Protein AF-A0A7V2VSU7-F1 (afdb_monomer)

Mean predicted aligned error: 2.91 Å

Radius of gyration: 11.14 Å; Cα contacts (8 Å, |Δi|>4): 82; chains: 1; bounding box: 28×22×32 Å

Secondary structure (DSSP, 8-state):
--HHHHHHHHHHHHHH-TTS-HHHHHHHHHHHHHH-SHHHHHHHHHHHH-TTS-HHHHHHHHHHHHHHHHHT-

Foldseek 3Di:
DDPVLVLLVVLLVQLQDPVDDPVSNLVSLVVLLVVLDPSSLVSLVVLLVDPSDDPVSNVSSVVSSVSSVVVPD

pLDDT: mean 94.65, std 7.21, range [57.69, 98.44]

Structure (mmCIF, N/CA/C/O backbone):
data_AF-A0A7V2VSU7-F1
#
_entry.id   AF-A0A7V2VSU7-F1
#
loop_
_atom_site.group_PDB
_atom_site.id
_atom_site.type_symbol
_atom_site.label_atom_id
_atom_site.label_alt_id
_atom_site.label_comp_id
_atom_site.label_asym_id
_atom_site.label_entity_id
_atom_site.label_seq_id
_atom_site.pdbx_PDB_ins_code
_atom_site.Cartn_x
_atom_site.Cartn_y
_atom_site.Cartn_z
_atom_site.occupancy
_atom_site.B_iso_or_equiv
_atom_site.auth_seq_id
_atom_site.auth_comp_id
_atom_site.auth_asym_id
_atom_site.auth_atom_id
_atom_site.pdbx_PDB_model_num
ATOM 1 N N . MET A 1 1 ? 15.553 -14.173 -3.340 1.00 57.69 1 MET A N 1
ATOM 2 C CA . MET A 1 1 ? 14.719 -12.961 -3.193 1.00 57.69 1 MET A CA 1
ATOM 3 C C . MET A 1 1 ? 15.663 -11.775 -3.250 1.00 57.69 1 MET A C 1
ATOM 5 O O . MET A 1 1 ? 16.644 -11.802 -2.517 1.00 57.69 1 MET A O 1
ATOM 9 N N . SER A 1 2 ? 15.461 -10.829 -4.167 1.00 78.25 2 SER A N 1
ATOM 10 C CA . SER A 1 2 ? 16.285 -9.614 -4.241 1.00 78.25 2 SER A CA 1
ATOM 11 C C . SER A 1 2 ?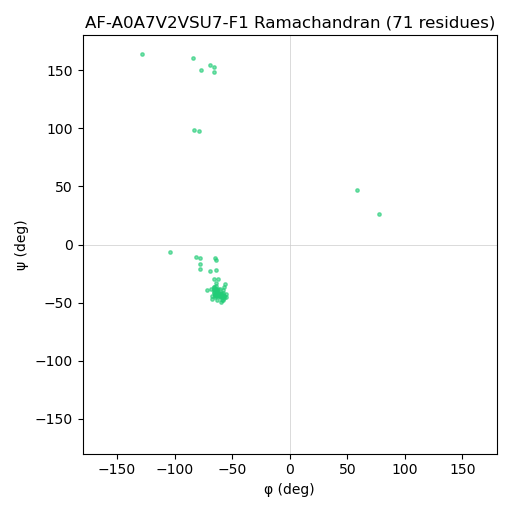 16.002 -8.706 -3.038 1.00 78.25 2 SER A C 1
ATOM 13 O O . SER A 1 2 ? 14.913 -8.759 -2.462 1.00 78.25 2 SER A O 1
ATOM 15 N N . GLU A 1 3 ? 16.963 -7.867 -2.647 1.00 80.69 3 GLU A N 1
ATOM 16 C CA . GLU A 1 3 ? 16.793 -6.919 -1.531 1.00 80.69 3 GLU A CA 1
ATOM 17 C C . GLU A 1 3 ? 15.593 -5.985 -1.743 1.00 80.69 3 GLU A C 1
ATOM 19 O O . GLU A 1 3 ? 14.824 -5.733 -0.817 1.00 80.69 3 GLU A O 1
ATOM 24 N N . GLN A 1 4 ? 15.361 -5.578 -2.990 1.00 84.12 4 GLN A N 1
ATOM 25 C CA . GLN A 1 4 ? 14.233 -4.739 -3.383 1.00 84.12 4 GLN A CA 1
ATOM 26 C C . GLN A 1 4 ? 12.869 -5.412 -3.161 1.00 84.12 4 GLN A C 1
ATOM 28 O O . GLN A 1 4 ? 11.932 -4.769 -2.692 1.00 84.12 4 GLN A O 1
ATOM 33 N N . ALA A 1 5 ? 12.749 -6.717 -3.433 1.00 85.56 5 ALA A N 1
ATOM 34 C CA . ALA A 1 5 ? 11.512 -7.453 -3.168 1.00 85.56 5 ALA A CA 1
ATOM 35 C C . ALA A 1 5 ? 11.198 -7.499 -1.661 1.00 85.56 5 ALA A C 1
ATOM 37 O O . ALA A 1 5 ? 10.045 -7.333 -1.261 1.00 85.56 5 ALA A O 1
ATOM 38 N N . ASN A 1 6 ? 12.228 -7.656 -0.820 1.00 91.44 6 ASN A N 1
ATOM 39 C CA . ASN A 1 6 ? 12.071 -7.598 0.635 1.00 91.44 6 ASN A CA 1
ATOM 40 C C . ASN A 1 6 ? 11.649 -6.201 1.111 1.00 91.44 6 ASN A C 1
ATOM 42 O O . ASN A 1 6 ? 10.869 -6.082 2.055 1.00 91.44 6 ASN A O 1
ATOM 46 N N . GLU A 1 7 ? 12.155 -5.139 0.485 1.00 94.31 7 GLU A N 1
ATOM 47 C CA . GLU A 1 7 ? 11.777 -3.767 0.827 1.00 94.31 7 GLU A CA 1
ATOM 48 C C . GLU A 1 7 ? 10.318 -3.461 0.464 1.00 94.31 7 GLU A C 1
ATOM 50 O O . GLU A 1 7 ? 9.575 -2.954 1.306 1.00 94.31 7 GLU A O 1
ATOM 55 N N . ILE A 1 8 ? 9.864 -3.872 -0.726 1.00 96.75 8 ILE A N 1
ATOM 56 C CA . ILE A 1 8 ? 8.455 -3.763 -1.137 1.00 96.75 8 ILE A CA 1
ATOM 57 C C . ILE A 1 8 ? 7.547 -4.487 -0.136 1.00 96.75 8 ILE A C 1
ATOM 59 O O . ILE A 1 8 ? 6.560 -3.915 0.322 1.00 96.75 8 ILE A O 1
ATOM 63 N N . GLN A 1 9 ? 7.900 -5.711 0.269 1.00 96.50 9 GLN A N 1
ATOM 64 C CA . GLN A 1 9 ? 7.122 -6.470 1.255 1.00 96.50 9 GLN A CA 1
ATOM 65 C C . GLN A 1 9 ? 7.016 -5.752 2.605 1.00 96.50 9 GLN A C 1
ATOM 67 O O . GLN A 1 9 ? 5.933 -5.706 3.189 1.00 96.50 9 GLN A O 1
ATOM 72 N N . LYS A 1 10 ? 8.109 -5.151 3.091 1.00 97.38 10 LYS A N 1
ATOM 73 C CA . LYS A 1 10 ? 8.092 -4.361 4.333 1.00 97.38 10 LYS A CA 1
ATOM 74 C C . LYS A 1 10 ? 7.174 -3.148 4.215 1.00 97.38 10 LYS A C 1
ATOM 76 O O . LYS A 1 10 ? 6.393 -2.888 5.126 1.00 97.38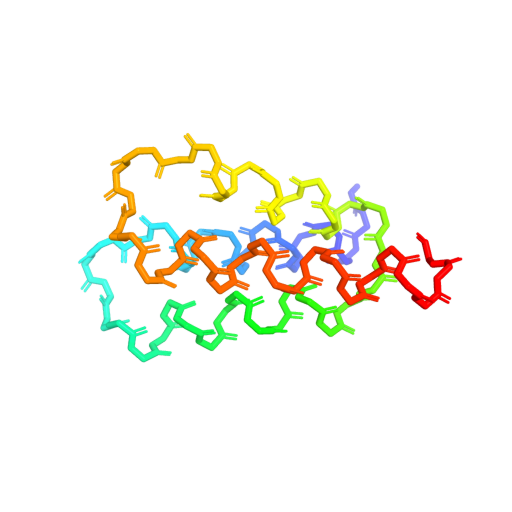 10 LYS A O 1
ATOM 81 N N . LEU A 1 11 ? 7.237 -2.421 3.101 1.00 98.00 11 LEU A N 1
ATOM 82 C CA . LEU A 1 11 ? 6.378 -1.257 2.881 1.00 98.00 11 LEU A CA 1
ATOM 83 C C . LEU A 1 11 ? 4.900 -1.649 2.770 1.00 98.00 11 LEU A C 1
ATOM 85 O O . LEU A 1 11 ? 4.056 -0.961 3.336 1.00 98.00 11 LEU A O 1
ATOM 89 N N . VAL A 1 12 ? 4.580 -2.769 2.116 1.00 97.88 12 VAL A N 1
ATOM 90 C CA . VAL A 1 12 ? 3.210 -3.309 2.069 1.00 97.88 12 VAL A CA 1
ATOM 91 C C . VAL A 1 12 ? 2.714 -3.682 3.464 1.00 97.88 12 VAL A C 1
ATOM 93 O O . VAL A 1 12 ? 1.583 -3.348 3.817 1.00 97.88 12 VAL A O 1
ATOM 96 N N . ALA A 1 13 ? 3.554 -4.324 4.281 1.00 98.06 13 ALA A N 1
ATOM 97 C CA . ALA A 1 13 ? 3.199 -4.660 5.657 1.00 98.06 13 ALA A CA 1
ATOM 98 C C . ALA A 1 13 ? 2.859 -3.400 6.471 1.00 98.06 13 ALA A C 1
ATOM 100 O O . ALA A 1 13 ? 1.819 -3.357 7.119 1.00 98.06 13 ALA A O 1
ATOM 101 N N . ILE A 1 14 ? 3.664 -2.337 6.360 1.00 98.19 14 ILE A N 1
ATOM 102 C CA . ILE A 1 14 ? 3.379 -1.060 7.035 1.00 98.19 14 ILE A CA 1
ATOM 103 C C . ILE A 1 14 ? 2.100 -0.422 6.477 1.00 98.19 14 ILE A C 1
ATOM 105 O O . ILE A 1 14 ? 1.253 0.016 7.247 1.00 98.19 14 ILE A O 1
ATOM 109 N N . ALA A 1 15 ? 1.921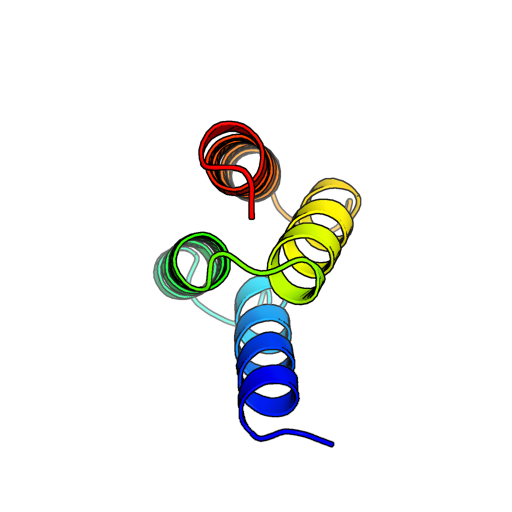 -0.390 5.154 1.00 97.62 15 ALA A N 1
ATOM 110 C CA . ALA A 1 15 ? 0.753 0.217 4.514 1.00 97.62 15 ALA A CA 1
ATOM 111 C C . ALA A 1 15 ? -0.574 -0.484 4.856 1.00 97.62 15 ALA A C 1
ATOM 113 O O . ALA A 1 15 ? -1.626 0.134 4.726 1.00 97.62 15 ALA A O 1
ATOM 114 N N . THR A 1 16 ? -0.535 -1.750 5.283 1.00 97.44 16 THR A N 1
ATOM 115 C CA . THR A 1 16 ? -1.725 -2.559 5.605 1.00 97.44 16 THR A CA 1
ATOM 116 C C . THR A 1 16 ? -1.982 -2.741 7.099 1.00 97.44 16 THR A C 1
ATOM 118 O O . THR A 1 16 ? -3.038 -3.256 7.473 1.00 97.44 16 THR A O 1
ATOM 121 N N . ASP A 1 17 ? -1.069 -2.289 7.958 1.00 97.31 17 ASP A N 1
ATOM 122 C CA . ASP A 1 17 ? -1.211 -2.397 9.406 1.00 97.31 17 ASP A CA 1
ATOM 123 C C . ASP A 1 17 ? -2.073 -1.258 9.974 1.00 97.31 17 ASP A C 1
ATOM 125 O O . ASP A 1 17 ? -1.614 -0.139 10.218 1.00 97.31 17 ASP A O 1
ATOM 129 N N . LEU A 1 18 ? -3.351 -1.560 10.216 1.00 93.50 18 LEU A N 1
ATOM 130 C CA . LEU A 1 18 ? -4.314 -0.624 10.803 1.00 93.50 18 LEU A CA 1
ATOM 131 C C . LEU A 1 18 ? -3.981 -0.223 12.255 1.00 93.50 18 LEU A C 1
ATOM 133 O O . LEU A 1 18 ? -4.575 0.730 12.757 1.00 93.50 18 LEU A O 1
ATOM 137 N N . GLY A 1 19 ? -3.043 -0.910 12.918 1.00 95.81 19 GLY A N 1
ATOM 138 C CA . GLY A 1 19 ? -2.507 -0.526 14.225 1.00 95.81 19 GLY A CA 1
ATOM 139 C C . GLY A 1 19 ? -1.472 0.603 14.159 1.00 95.81 19 GLY A C 1
ATOM 140 O O . GLY A 1 19 ? -1.203 1.246 15.174 1.00 95.81 19 GLY A O 1
ATOM 141 N N . LEU A 1 20 ? -0.912 0.884 12.978 1.00 96.38 20 LEU A N 1
ATOM 142 C CA . LEU A 1 20 ? -0.018 2.020 12.755 1.00 96.38 20 LEU A CA 1
ATOM 143 C C . LEU A 1 20 ? -0.801 3.305 12.481 1.00 96.38 20 LEU A C 1
ATOM 145 O O . LEU A 1 20 ? -1.966 3.288 12.086 1.00 96.38 20 LEU A O 1
ATOM 149 N N . SER A 1 21 ? -0.148 4.454 12.656 1.00 97.06 21 SER A N 1
ATOM 150 C CA . SER A 1 21 ? -0.763 5.739 12.325 1.00 97.06 21 SER A CA 1
ATOM 151 C C . SER A 1 21 ? -1.017 5.862 10.819 1.00 97.06 21 SER A C 1
ATOM 153 O O . SER A 1 21 ? -0.244 5.369 9.994 1.00 97.06 21 SER A O 1
ATOM 155 N N . ALA A 1 22 ? -2.075 6.589 10.448 1.00 96.19 22 ALA A N 1
ATOM 156 C CA . ALA A 1 22 ? -2.377 6.877 9.044 1.00 96.19 22 ALA A CA 1
ATOM 157 C C . ALA A 1 22 ? -1.197 7.559 8.326 1.00 96.19 22 ALA A C 1
ATOM 159 O O . ALA A 1 22 ? -0.936 7.285 7.159 1.00 96.19 22 ALA A O 1
ATOM 160 N N . GLU A 1 23 ? -0.429 8.396 9.030 1.00 97.31 23 GLU A N 1
ATOM 161 C CA . GLU A 1 23 ? 0.768 9.041 8.481 1.00 97.31 23 GLU A CA 1
ATOM 162 C C . GLU A 1 23 ? 1.828 8.022 8.035 1.00 97.31 23 GLU A C 1
ATOM 164 O O . GLU A 1 23 ? 2.376 8.144 6.936 1.00 97.31 23 GLU A O 1
ATOM 169 N N . LEU A 1 24 ? 2.090 6.990 8.848 1.00 97.88 24 LEU A N 1
ATOM 170 C CA . LEU A 1 24 ? 3.041 5.933 8.501 1.00 97.88 24 LEU A CA 1
ATOM 171 C C . LEU A 1 24 ? 2.563 5.122 7.297 1.00 97.88 24 LEU A C 1
ATOM 173 O O . LEU A 1 24 ? 3.351 4.874 6.381 1.00 97.88 24 LEU A O 1
ATOM 177 N N . ARG A 1 25 ? 1.273 4.773 7.255 1.00 97.94 25 ARG A N 1
ATOM 178 C CA . ARG A 1 25 ? 0.688 4.044 6.121 1.00 97.94 25 ARG A CA 1
ATOM 179 C C . ARG A 1 25 ? 0.763 4.860 4.832 1.00 97.94 25 ARG A C 1
ATOM 181 O O . ARG A 1 25 ? 1.269 4.379 3.820 1.00 97.94 25 ARG A O 1
ATOM 188 N N . VAL A 1 26 ? 0.373 6.135 4.884 1.00 98.19 26 VAL A N 1
ATOM 189 C CA . VAL A 1 26 ? 0.481 7.083 3.762 1.00 98.19 26 VAL A CA 1
ATOM 190 C C . VAL A 1 26 ? 1.925 7.218 3.281 1.00 98.19 26 VAL A C 1
ATOM 192 O O . VAL A 1 26 ? 2.176 7.252 2.072 1.00 98.19 26 VAL A O 1
ATOM 195 N N . LYS A 1 27 ? 2.893 7.290 4.201 1.00 98.31 27 LYS A N 1
ATOM 196 C CA . LYS A 1 27 ? 4.315 7.362 3.851 1.00 98.31 27 LYS A CA 1
ATOM 197 C C . LYS A 1 27 ? 4.780 6.093 3.138 1.00 98.31 27 LYS A C 1
ATOM 199 O O . LYS A 1 27 ? 5.464 6.205 2.124 1.00 98.31 27 LYS A O 1
ATOM 204 N N . ALA A 1 28 ? 4.373 4.915 3.607 1.00 98.38 28 ALA A N 1
ATOM 205 C CA . ALA A 1 28 ? 4.707 3.650 2.958 1.00 98.38 28 ALA A CA 1
ATOM 206 C C . ALA A 1 28 ? 4.129 3.548 1.538 1.00 98.38 28 ALA A C 1
ATOM 208 O O . ALA A 1 28 ? 4.854 3.185 0.614 1.00 98.38 28 ALA A O 1
ATOM 209 N N . ILE A 1 29 ? 2.875 3.966 1.333 1.00 98.38 29 ILE A N 1
ATOM 210 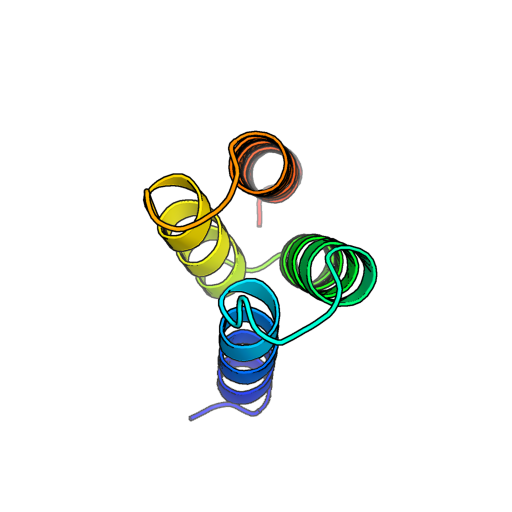C CA . ILE A 1 29 ? 2.243 4.001 0.002 1.00 98.38 29 ILE A CA 1
ATOM 211 C C . ILE A 1 29 ? 3.019 4.916 -0.958 1.00 98.38 29 ILE A C 1
ATOM 213 O O . ILE A 1 29 ? 3.256 4.557 -2.111 1.00 98.38 29 ILE A O 1
ATOM 217 N N . LYS A 1 30 ? 3.458 6.094 -0.497 1.00 98.19 30 LYS A N 1
ATOM 218 C CA . LYS A 1 30 ? 4.280 7.003 -1.314 1.00 98.19 30 LYS A CA 1
ATOM 219 C C . LYS A 1 30 ? 5.641 6.401 -1.659 1.00 98.19 30 LYS A C 1
ATOM 221 O O . LYS A 1 30 ? 6.071 6.527 -2.799 1.00 98.19 30 LYS A O 1
ATOM 226 N N . LEU A 1 31 ? 6.300 5.747 -0.701 1.00 97.94 31 LEU A N 1
ATOM 227 C CA . LEU A 1 31 ? 7.591 5.095 -0.938 1.00 97.94 31 LEU A CA 1
ATOM 228 C C . LEU A 1 31 ? 7.472 3.962 -1.962 1.00 97.94 31 LEU A C 1
ATOM 230 O O . LEU A 1 31 ? 8.310 3.890 -2.852 1.00 97.94 31 LEU A O 1
ATOM 234 N N . LEU A 1 32 ? 6.404 3.155 -1.905 1.00 97.31 32 LEU A N 1
ATOM 235 C CA . LEU A 1 32 ? 6.103 2.163 -2.946 1.00 97.31 32 LEU A CA 1
ATOM 236 C C . LEU A 1 32 ? 6.014 2.816 -4.333 1.00 97.31 32 LEU A C 1
ATOM 238 O O . LEU A 1 32 ? 6.622 2.326 -5.279 1.00 97.31 32 LEU A O 1
ATOM 242 N N . GLY A 1 33 ? 5.328 3.957 -4.446 1.00 96.25 33 GLY A N 1
ATOM 243 C CA . GLY A 1 33 ? 5.276 4.743 -5.685 1.00 96.25 33 GLY A CA 1
ATOM 244 C C . GLY A 1 33 ? 6.653 5.170 -6.196 1.00 96.25 33 GLY A C 1
ATOM 245 O O . GLY A 1 33 ? 6.942 5.028 -7.381 1.00 96.25 33 GLY A O 1
ATOM 246 N N . SER A 1 34 ? 7.5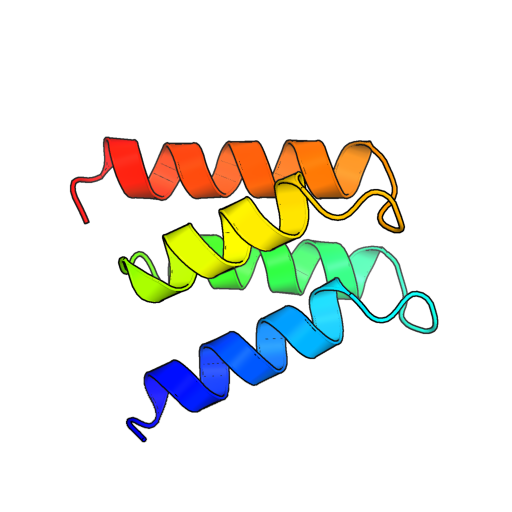20 5.641 -5.297 1.00 95.31 34 SER A N 1
ATOM 247 C CA . SER A 1 34 ? 8.875 6.091 -5.635 1.00 95.31 34 SER A CA 1
ATOM 248 C C . SER A 1 34 ? 9.823 4.971 -6.066 1.00 95.31 34 SER A C 1
ATOM 250 O O . SER A 1 34 ? 10.805 5.266 -6.741 1.00 95.31 34 SER A O 1
ATOM 252 N N . ILE A 1 35 ? 9.564 3.711 -5.692 1.00 94.94 35 ILE A N 1
ATOM 253 C CA . ILE A 1 35 ? 10.390 2.575 -6.137 1.00 94.94 35 ILE A CA 1
ATOM 254 C C . ILE A 1 35 ? 10.294 2.400 -7.658 1.00 94.94 35 ILE A C 1
ATOM 256 O O . ILE A 1 35 ? 11.277 1.997 -8.273 1.00 94.94 35 ILE A O 1
ATOM 260 N N . GLY A 1 36 ? 9.137 2.696 -8.265 1.00 91.62 36 GLY A N 1
ATOM 261 C CA . GLY A 1 36 ? 9.010 2.758 -9.723 1.00 91.62 36 GLY A CA 1
ATOM 262 C C . GLY A 1 36 ? 9.387 1.457 -10.433 1.00 91.62 36 GLY A C 1
ATOM 263 O O . GLY A 1 36 ? 10.151 1.482 -11.386 1.00 91.62 36 GLY A O 1
ATOM 264 N N . THR A 1 37 ? 8.897 0.314 -9.951 1.00 94.38 37 THR A N 1
ATOM 265 C CA . THR A 1 37 ? 9.088 -0.995 -10.604 1.00 94.38 37 THR A CA 1
ATOM 266 C C . THR A 1 37 ? 7.764 -1.708 -10.798 1.00 94.38 37 THR A C 1
ATOM 268 O O . THR A 1 37 ? 6.768 -1.372 -10.150 1.00 94.38 37 THR A O 1
ATOM 271 N N . HIS A 1 38 ? 7.762 -2.731 -11.651 1.00 94.44 38 HIS A N 1
ATOM 272 C CA . HIS A 1 38 ? 6.592 -3.566 -11.888 1.00 94.44 38 HIS A CA 1
ATOM 273 C C . HIS A 1 38 ? 6.072 -4.229 -10.601 1.00 94.44 38 HIS A C 1
ATOM 275 O O . HIS A 1 38 ? 4.866 -4.282 -10.359 1.00 94.44 38 HIS A O 1
ATOM 281 N N . GLU A 1 39 ? 6.968 -4.684 -9.726 1.00 95.19 39 GLU A N 1
ATOM 282 C CA . GLU A 1 39 ? 6.617 -5.275 -8.436 1.00 95.19 39 GLU A CA 1
ATOM 283 C C . GLU A 1 39 ? 5.966 -4.250 -7.503 1.00 95.19 39 GLU A C 1
ATOM 285 O O . GLU A 1 39 ? 4.975 -4.559 -6.837 1.00 95.19 39 GLU A O 1
ATOM 290 N N . ALA A 1 40 ? 6.480 -3.018 -7.479 1.00 96.69 40 ALA A N 1
ATOM 291 C CA . ALA A 1 40 ? 5.891 -1.940 -6.694 1.00 96.69 40 ALA A CA 1
ATOM 292 C C . ALA A 1 40 ? 4.521 -1.514 -7.246 1.00 96.69 40 ALA A C 1
ATOM 294 O O . ALA A 1 40 ? 3.595 -1.271 -6.472 1.00 96.69 40 ALA A O 1
ATOM 295 N N . LEU A 1 41 ? 4.359 -1.490 -8.573 1.00 97.50 41 LEU A N 1
ATOM 296 C CA . LEU A 1 41 ? 3.070 -1.262 -9.225 1.00 97.50 41 LEU A CA 1
ATOM 297 C C . LEU A 1 41 ? 2.050 -2.325 -8.813 1.00 97.50 41 LEU A C 1
ATOM 299 O O . LEU A 1 41 ? 0.942 -1.985 -8.400 1.00 97.50 41 LEU A O 1
ATOM 303 N N . ARG A 1 42 ? 2.429 -3.604 -8.882 1.00 97.38 42 ARG A N 1
ATOM 304 C CA . ARG A 1 42 ? 1.562 -4.709 -8.465 1.00 97.38 42 ARG A CA 1
ATOM 305 C C . ARG A 1 42 ? 1.151 -4.570 -7.000 1.00 97.38 42 ARG A C 1
ATOM 307 O O . ARG A 1 42 ? -0.037 -4.622 -6.705 1.00 97.38 42 ARG A O 1
ATOM 314 N N . ALA A 1 43 ? 2.108 -4.296 -6.115 1.00 97.88 43 ALA A N 1
ATOM 315 C CA . ALA A 1 43 ? 1.834 -4.064 -4.702 1.00 97.88 43 ALA A CA 1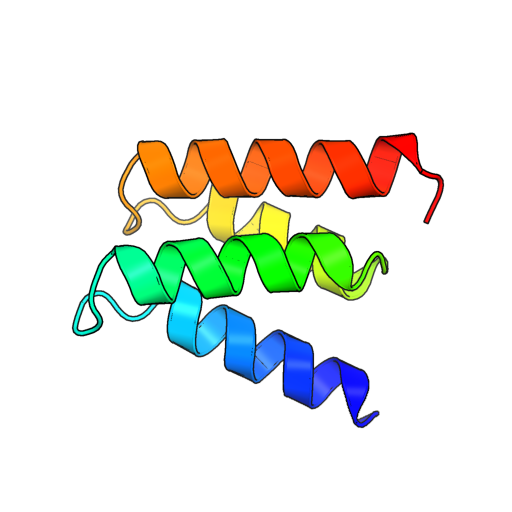
ATOM 316 C C . ALA A 1 43 ? 0.850 -2.903 -4.479 1.00 97.88 43 ALA A C 1
ATOM 318 O O . ALA A 1 43 ? -0.081 -3.028 -3.689 1.00 97.88 43 ALA A O 1
ATOM 319 N N . LEU A 1 44 ? 1.004 -1.783 -5.194 1.00 98.38 44 LEU A N 1
ATOM 320 C CA . LEU A 1 44 ? 0.071 -0.656 -5.106 1.00 98.38 44 LEU A CA 1
ATOM 321 C C . LEU A 1 44 ? -1.339 -1.038 -5.568 1.00 98.38 44 LEU A C 1
ATOM 323 O O . LEU A 1 44 ? -2.305 -0.649 -4.918 1.00 98.38 44 LEU A O 1
ATOM 327 N N . LEU A 1 45 ? -1.476 -1.813 -6.647 1.00 98.19 45 LEU A N 1
ATOM 328 C CA . LEU A 1 45 ? -2.779 -2.295 -7.119 1.00 98.19 45 LEU A CA 1
ATOM 329 C C . LEU A 1 45 ? -3.441 -3.255 -6.119 1.00 98.19 45 LEU A C 1
ATOM 331 O O . LEU A 1 45 ? -4.651 -3.164 -5.907 1.00 98.19 45 LEU A O 1
ATOM 335 N N . ASP A 1 46 ? -2.659 -4.096 -5.440 1.00 98.19 46 ASP A N 1
ATOM 336 C CA . ASP A 1 46 ? -3.162 -4.941 -4.352 1.00 98.19 46 ASP A CA 1
ATOM 337 C C . ASP A 1 46 ? -3.702 -4.084 -3.186 1.00 98.19 46 ASP A C 1
ATOM 339 O O . ASP A 1 46 ? -4.759 -4.388 -2.629 1.00 98.19 46 ASP A O 1
ATOM 343 N N . LEU A 1 47 ? -3.048 -2.959 -2.856 1.00 97.94 47 LEU A N 1
ATOM 344 C CA . LEU A 1 47 ? -3.561 -2.001 -1.863 1.00 97.94 47 LEU A CA 1
ATOM 345 C C . LEU A 1 47 ? -4.856 -1.318 -2.329 1.00 97.94 47 LEU A C 1
ATOM 347 O O . LEU A 1 47 ? -5.769 -1.134 -1.526 1.00 97.94 47 LEU A O 1
ATOM 351 N N . VAL A 1 48 ? -4.981 -0.977 -3.616 1.00 98.25 48 VAL A N 1
ATOM 352 C CA . VAL A 1 48 ? -6.226 -0.417 -4.182 1.00 98.25 48 VAL A CA 1
ATOM 353 C C . VAL A 1 48 ? -7.389 -1.397 -4.032 1.00 98.25 48 VAL A C 1
ATOM 355 O O . VAL A 1 48 ? -8.513 -0.977 -3.744 1.00 98.25 48 VAL A O 1
ATOM 358 N N . ALA A 1 49 ? -7.139 -2.693 -4.201 1.00 97.69 49 ALA A N 1
ATOM 359 C CA . ALA A 1 49 ? -8.144 -3.742 -4.054 1.00 97.69 49 ALA A CA 1
ATOM 360 C C . ALA A 1 49 ? -8.450 -4.101 -2.586 1.00 97.69 49 ALA A C 1
ATOM 362 O O . ALA A 1 49 ? -9.434 -4.787 -2.317 1.00 97.69 49 ALA A O 1
ATOM 363 N N . ASN A 1 50 ? -7.648 -3.636 -1.624 1.00 96.88 50 ASN A N 1
ATOM 364 C CA . ASN A 1 50 ? -7.814 -3.989 -0.219 1.00 96.88 50 ASN A CA 1
ATOM 365 C C . ASN A 1 50 ? -8.946 -3.190 0.448 1.00 96.88 50 ASN A C 1
ATOM 367 O O . ASN A 1 50 ? -8.748 -2.074 0.924 1.00 96.88 50 ASN A O 1
ATOM 371 N N . GLU A 1 51 ? -10.130 -3.796 0.543 1.00 94.56 51 GLU A N 1
ATOM 372 C CA . GLU A 1 51 ? -11.329 -3.196 1.151 1.00 94.56 51 GLU A CA 1
ATOM 373 C C . GLU A 1 51 ? -11.210 -2.905 2.656 1.00 94.56 51 GLU A C 1
ATOM 375 O O . GLU A 1 51 ? -12.036 -2.178 3.201 1.00 94.56 51 GLU A O 1
ATOM 380 N N . LYS A 1 52 ? -10.185 -3.438 3.336 1.00 95.12 52 LYS A N 1
ATOM 381 C CA . LYS A 1 52 ? -9.924 -3.132 4.752 1.00 95.12 52 LYS A CA 1
ATOM 382 C C . LYS A 1 52 ? -9.253 -1.773 4.947 1.00 95.12 52 LYS A C 1
ATOM 384 O O . LYS A 1 52 ? -9.295 -1.240 6.053 1.00 95.12 52 LYS A O 1
ATOM 389 N N . LEU A 1 53 ? -8.603 -1.241 3.911 1.00 93.31 53 LEU A N 1
ATOM 390 C CA . LEU A 1 53 ? -8.006 0.089 3.954 1.00 93.31 53 LEU A CA 1
ATOM 391 C C . LEU A 1 53 ? -9.078 1.162 3.811 1.00 93.31 53 LEU A C 1
ATOM 393 O O . LEU A 1 53 ? -10.081 0.982 3.115 1.00 93.31 53 LEU A O 1
ATOM 397 N N . ILE A 1 54 ? -8.826 2.315 4.424 1.00 94.44 54 ILE A N 1
ATOM 398 C CA . ILE A 1 54 ? -9.697 3.472 4.238 1.00 94.44 54 ILE A CA 1
ATOM 399 C C . ILE A 1 54 ? -9.620 3.967 2.792 1.00 94.44 54 ILE A C 1
ATOM 401 O O . ILE A 1 54 ? -8.618 3.793 2.088 1.00 94.44 54 ILE A O 1
ATOM 405 N N . ARG A 1 55 ? -10.703 4.595 2.338 1.00 96.69 55 ARG A N 1
ATOM 406 C CA . ARG A 1 55 ? -10.876 5.017 0.946 1.00 96.69 55 ARG A CA 1
ATOM 407 C C . ARG A 1 55 ? -9.734 5.913 0.466 1.00 96.69 55 ARG A C 1
ATOM 409 O O . ARG A 1 55 ? -9.229 5.714 -0.633 1.00 96.69 55 ARG A O 1
ATOM 416 N N . GLU A 1 56 ? -9.297 6.847 1.298 1.00 97.19 56 GLU A N 1
ATOM 417 C CA . GLU A 1 56 ? -8.263 7.832 0.985 1.00 97.19 56 GLU A CA 1
ATOM 418 C C . GLU A 1 56 ? -6.899 7.172 0.731 1.00 97.19 56 GLU A C 1
ATOM 420 O O . GLU A 1 56 ? -6.145 7.596 -0.146 1.00 97.19 56 GLU A O 1
ATOM 425 N N . GLU A 1 57 ? -6.581 6.101 1.461 1.00 97.56 57 GLU A N 1
ATOM 426 C CA . GLU A 1 57 ? -5.342 5.337 1.279 1.00 97.56 57 GLU A CA 1
ATOM 427 C C . GLU A 1 57 ? -5.377 4.526 -0.018 1.00 97.56 57 GLU A C 1
ATOM 429 O O . GLU A 1 57 ? -4.390 4.492 -0.756 1.00 97.56 57 GLU A O 1
ATOM 434 N N . ARG A 1 58 ? -6.534 3.946 -0.352 1.00 98.38 58 ARG A N 1
ATOM 435 C CA . ARG A 1 58 ? -6.747 3.242 -1.626 1.00 98.38 58 ARG A CA 1
ATOM 436 C C . ARG A 1 58 ? -6.6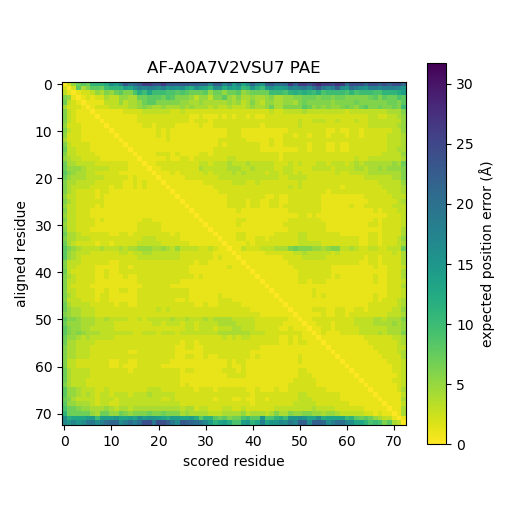57 4.197 -2.816 1.00 98.38 58 ARG A C 1
ATOM 438 O O . ARG A 1 58 ? -5.996 3.890 -3.806 1.00 98.38 58 ARG A O 1
ATOM 445 N N . GLU A 1 59 ? -7.267 5.376 -2.718 1.00 98.44 59 GLU A N 1
ATOM 446 C CA . GLU A 1 59 ? -7.176 6.423 -3.743 1.00 98.44 59 GLU A CA 1
ATOM 447 C C . GLU A 1 59 ? -5.733 6.930 -3.908 1.00 98.44 59 GLU A C 1
ATOM 449 O O . GLU A 1 59 ? -5.263 7.133 -5.032 1.00 98.44 59 GLU A O 1
ATOM 454 N N . LEU A 1 60 ? -4.986 7.070 -2.807 1.00 98.44 60 LEU A N 1
ATOM 455 C CA . LEU A 1 60 ? -3.565 7.406 -2.856 1.00 98.44 60 LEU A CA 1
ATOM 456 C C . LEU A 1 60 ? -2.739 6.309 -3.541 1.00 98.44 60 LEU A C 1
ATOM 458 O O . LEU A 1 60 ? -1.890 6.635 -4.373 1.00 98.44 60 LEU A O 1
ATOM 462 N N . ALA A 1 61 ? -2.980 5.036 -3.222 1.00 98.38 61 ALA A N 1
ATOM 463 C CA . ALA A 1 61 ? -2.294 3.916 -3.861 1.00 98.38 61 ALA A CA 1
ATOM 464 C C . ALA A 1 61 ? -2.556 3.890 -5.375 1.00 98.38 61 ALA A C 1
ATOM 466 O O . ALA A 1 61 ? -1.614 3.766 -6.159 1.00 98.38 61 ALA A O 1
ATOM 467 N N . LEU A 1 62 ? -3.802 4.134 -5.796 1.00 98.44 62 LEU A N 1
ATOM 468 C CA . LEU A 1 62 ? -4.167 4.243 -7.211 1.00 98.44 62 LEU A CA 1
ATOM 469 C C . LEU A 1 62 ? -3.434 5.402 -7.896 1.00 98.44 62 LEU A C 1
ATOM 471 O O . LEU A 1 62 ? -2.925 5.255 -9.009 1.00 98.44 62 LEU A O 1
ATOM 475 N N . LYS A 1 63 ? -3.326 6.551 -7.219 1.00 98.38 63 LYS A N 1
ATOM 476 C CA . LYS A 1 63 ? -2.566 7.698 -7.727 1.00 98.38 63 LYS A CA 1
ATOM 477 C C . LYS A 1 63 ? -1.089 7.352 -7.927 1.00 98.38 63 LYS A C 1
ATOM 479 O O . LYS A 1 63 ? -0.540 7.705 -8.967 1.00 98.38 63 LYS A O 1
ATOM 484 N N . GLN A 1 64 ? -0.456 6.674 -6.967 1.00 98.12 64 GLN A N 1
ATOM 485 C CA . GLN A 1 64 ? 0.947 6.256 -7.078 1.00 98.12 64 GLN A CA 1
ATOM 486 C C . GLN A 1 64 ? 1.150 5.218 -8.188 1.00 98.12 64 GLN A C 1
ATOM 488 O O . GLN A 1 64 ? 2.069 5.365 -8.987 1.00 98.12 64 GLN A O 1
ATOM 493 N N . ALA A 1 65 ? 0.252 4.238 -8.319 1.00 97.75 65 ALA A N 1
ATOM 494 C CA . ALA A 1 65 ? 0.284 3.268 -9.416 1.00 97.75 65 ALA A CA 1
ATOM 495 C C . ALA A 1 65 ? 0.233 3.970 -10.784 1.00 97.75 65 ALA A C 1
ATOM 497 O O . ALA A 1 65 ? 1.029 3.682 -11.677 1.00 97.75 65 ALA A O 1
ATOM 498 N N . GLY A 1 66 ? -0.646 4.967 -10.923 1.00 97.19 66 GLY A N 1
ATOM 499 C CA . GLY A 1 66 ? -0.730 5.789 -12.128 1.00 97.19 66 GLY A CA 1
ATOM 500 C C . GLY A 1 66 ? 0.541 6.594 -12.426 1.00 97.19 66 GLY A C 1
ATOM 501 O O . GLY A 1 66 ? 0.826 6.848 -13.594 1.00 97.19 66 GLY A O 1
ATOM 502 N N . VAL A 1 67 ? 1.316 6.992 -11.409 1.00 95.62 67 VAL A N 1
ATOM 503 C CA . VAL A 1 67 ? 2.624 7.643 -11.610 1.00 95.62 67 VAL A CA 1
ATOM 504 C C . VAL A 1 67 ? 3.623 6.660 -12.213 1.00 95.62 67 VAL A C 1
ATOM 506 O O . VAL A 1 67 ? 4.248 7.007 -13.210 1.00 95.62 67 VAL A O 1
ATOM 509 N N . ILE A 1 68 ? 3.721 5.436 -11.680 1.00 95.62 68 ILE A N 1
ATOM 510 C CA . ILE A 1 68 ? 4.633 4.407 -12.210 1.00 95.62 68 ILE A CA 1
ATOM 511 C C . ILE A 1 68 ? 4.328 4.130 -13.689 1.00 95.62 68 ILE A C 1
ATOM 513 O O . ILE A 1 68 ? 5.225 4.200 -14.526 1.00 95.62 68 ILE A O 1
ATOM 517 N N . ILE A 1 69 ? 3.046 3.936 -14.028 1.00 95.69 69 ILE A N 1
ATOM 518 C CA . ILE A 1 69 ? 2.605 3.690 -15.411 1.00 95.69 69 ILE A CA 1
ATOM 519 C C . ILE A 1 69 ? 2.989 4.852 -16.339 1.00 95.69 69 ILE A C 1
ATOM 521 O O . ILE A 1 69 ? 3.478 4.628 -17.443 1.00 95.69 69 ILE A O 1
ATOM 525 N N . LYS A 1 70 ? 2.785 6.104 -15.908 1.00 94.06 70 LYS A N 1
ATOM 526 C CA . LYS A 1 70 ? 3.115 7.292 -16.719 1.00 94.06 70 LYS A CA 1
ATOM 527 C C . LYS A 1 70 ? 4.611 7.459 -16.967 1.00 94.06 70 LYS A C 1
ATOM 529 O O . LYS A 1 70 ? 4.980 8.046 -17.978 1.00 94.06 70 LYS A O 1
ATOM 534 N N . LEU A 1 71 ? 5.447 6.991 -16.045 1.00 90.69 71 LEU A N 1
ATOM 535 C CA . LEU A 1 71 ? 6.902 7.056 -16.171 1.00 90.69 71 LEU A CA 1
ATOM 536 C C . LEU A 1 71 ? 7.475 5.922 -17.039 1.00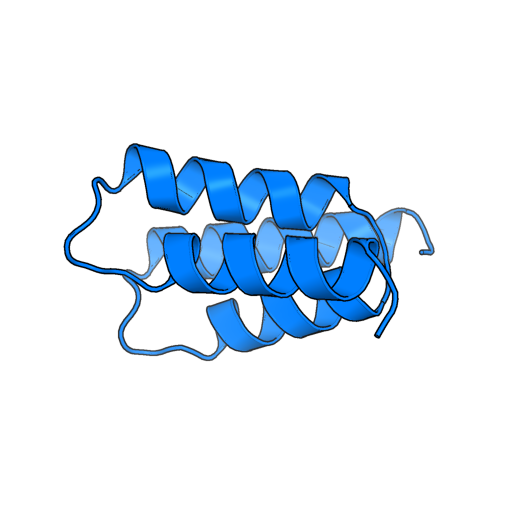 90.69 71 LEU A C 1
ATOM 538 O O . LEU A 1 71 ? 8.633 6.006 -17.434 1.00 90.69 71 LEU A O 1
ATOM 542 N N . GLY A 1 72 ? 6.668 4.915 -17.394 1.00 80.00 72 GLY A N 1
ATOM 543 C CA . GLY A 1 72 ? 7.067 3.833 -18.300 1.00 80.00 72 GLY A CA 1
ATOM 544 C C . GLY A 1 72 ? 7.957 2.767 -17.656 1.00 80.00 72 GLY A C 1
ATOM 545 O O . GLY A 1 72 ? 8.753 2.149 -18.362 1.00 80.00 72 GLY A O 1
ATOM 546 N N . HIS A 1 73 ? 7.842 2.589 -16.337 1.00 62.09 73 HIS A N 1
ATOM 547 C CA . HIS A 1 73 ? 8.547 1.559 -15.571 1.00 62.09 73 HIS A CA 1
ATOM 548 C C . HIS A 1 73 ? 7.817 0.212 -15.547 1.00 62.09 73 HIS A C 1
ATOM 550 O O . HIS A 1 73 ? 6.563 0.208 -15.536 1.00 62.09 73 HIS A O 1
#

Sequence (73 aa):
MSEQANEIQKLVAIATDLGLSAELRVKAIKLLGSIGTHEALRALLDLVANEKLIREERELALKQAGVIIKLGH

Solvent-accessible surface area (backbone atoms only — not comparable to full-atom values): 3940 Å² total; per-residue (Å²): 132,57,73,65,60,55,50,49,50,54,32,51,53,48,46,67,41,83,89,52,55,70,67,57,20,54,50,26,44,51,51,39,32,71,65,43,37,63,68,34,38,51,52,24,51,54,47,44,69,38,81,89,53,57,68,69,60,24,52,49,19,48,53,28,33,53,50,27,58,74,71,72,79

Nearest PDB structures (foldseek):
  4d4z-assembly1_A  TM=8.368E-01  e=3.269E-01  Homo sapiens
  8f0x-assembly1_A  TM=6.550E-01  e=7.026E-01  Saccharomyces cerevisiae S288C
  7edx-assembly1_B  TM=8.315E-01  e=3.061E+00  Homo sapiens
  7ep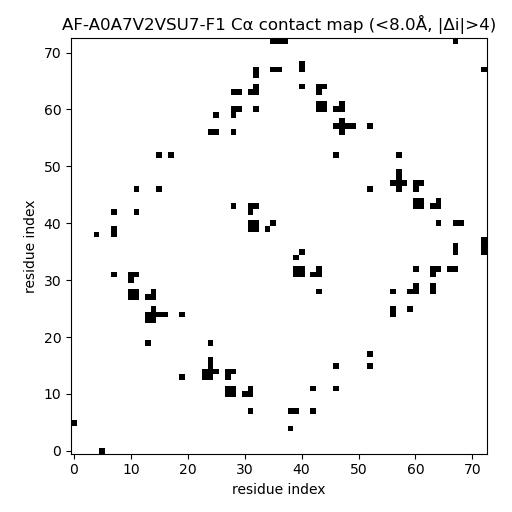3-assembly1_A  TM=6.999E-01  e=4.901E+00  Homo sapiens
  2bku-assembly2_D  TM=5.460E-01  e=2.886E+00  Saccharomyces cerevisiae